Protein AF-A0AAX6T2Y4-F1 (afdb_monomer)

Sequence (141 aa):
MEEEELENRRKRRTEVKRKMIILSVLLCGGFAILLWLMLKFPRKIGIKIMNKNCTDDMRMCPPDWDLIIQKCFFQSEHEMTWVEGQRHCRKYFASLAKITSWTEMESLADYLNSSTYWIGLRKHNSDNIWRWMDGSHFNNW

Structure (mmCIF, N/CA/C/O backbone):
data_AF-A0AAX6T2Y4-F1
#
_entry.id   AF-A0AAX6T2Y4-F1
#
loop_
_atom_site.group_PDB
_atom_site.id
_atom_site.type_symbol
_atom_site.label_atom_id
_atom_site.label_alt_id
_atom_site.label_comp_id
_atom_site.label_asym_id
_atom_site.label_entity_id
_atom_site.label_seq_id
_atom_site.pdbx_PDB_ins_code
_atom_site.Cartn_x
_atom_site.Cartn_y
_atom_site.Cartn_z
_atom_site.occupancy
_atom_site.B_iso_or_equiv
_atom_site.auth_seq_id
_atom_site.auth_comp_id
_atom_site.auth_asym_id
_atom_site.auth_atom_id
_atom_site.pdbx_PDB_model_num
ATOM 1 N N . MET A 1 1 ? -59.832 -1.915 84.676 1.00 69.25 1 MET A N 1
ATOM 2 C CA . MET A 1 1 ? -59.760 -2.846 83.527 1.00 69.25 1 MET A CA 1
ATOM 3 C C . MET A 1 1 ? -59.894 -2.091 82.205 1.00 69.25 1 MET A C 1
ATOM 5 O O . MET A 1 1 ? -58.992 -2.180 81.388 1.00 69.25 1 MET A O 1
ATOM 9 N N . GLU A 1 2 ? -60.939 -1.277 82.013 1.00 79.00 2 GLU A N 1
ATOM 10 C CA . GLU A 1 2 ? -61.141 -0.493 80.775 1.00 79.00 2 GLU A CA 1
ATOM 11 C C . GLU A 1 2 ? -60.081 0.601 80.526 1.00 79.00 2 GLU A C 1
ATOM 13 O O . GLU A 1 2 ? -59.652 0.804 79.389 1.00 79.00 2 GLU A O 1
ATOM 18 N N . GLU A 1 3 ? -59.603 1.280 81.575 1.00 79.00 3 GLU A N 1
ATOM 19 C CA . GLU A 1 3 ? -58.560 2.316 81.452 1.00 79.00 3 GLU A CA 1
ATOM 20 C C . GLU A 1 3 ? -57.221 1.753 80.955 1.00 79.00 3 GLU A C 1
ATOM 22 O O . GLU A 1 3 ? -56.575 2.345 80.089 1.00 79.00 3 GLU A O 1
ATOM 27 N N . GLU A 1 4 ? -56.845 0.567 81.434 1.00 81.00 4 GLU A N 1
ATOM 28 C CA . GLU A 1 4 ? -55.629 -0.140 81.027 1.00 81.00 4 GLU A CA 1
ATOM 29 C C . GLU A 1 4 ? -55.710 -0.592 79.561 1.00 81.00 4 GLU A C 1
ATOM 31 O O . GLU A 1 4 ? -54.742 -0.497 78.798 1.00 81.00 4 GLU A O 1
ATOM 36 N N . GLU A 1 5 ? -56.897 -1.010 79.115 1.00 80.81 5 GLU A N 1
ATOM 37 C CA . GLU A 1 5 ? -57.128 -1.363 77.718 1.00 80.81 5 GLU A CA 1
ATOM 38 C C . GLU A 1 5 ? -57.049 -0.133 76.799 1.00 80.81 5 GLU A C 1
ATOM 40 O O . GLU A 1 5 ? -56.440 -0.189 75.721 1.00 80.81 5 GLU A O 1
ATOM 45 N N . LEU A 1 6 ? -57.609 1.002 77.228 1.00 82.44 6 LEU A N 1
ATOM 46 C CA . LEU A 1 6 ? -57.520 2.271 76.508 1.00 82.44 6 LEU A CA 1
ATOM 47 C C . LEU A 1 6 ? -56.070 2.768 76.429 1.00 82.44 6 LEU A C 1
ATOM 49 O O . LEU A 1 6 ? -55.642 3.241 75.371 1.00 82.44 6 LEU A O 1
ATOM 53 N N . GLU A 1 7 ? -55.292 2.624 77.501 1.00 86.06 7 GLU A N 1
ATOM 54 C CA . GLU A 1 7 ? -53.873 2.975 77.528 1.00 86.06 7 GLU A CA 1
ATOM 55 C C . GLU A 1 7 ? -53.050 2.071 76.598 1.00 86.06 7 GLU A C 1
ATOM 57 O O . GLU A 1 7 ? -52.260 2.571 75.792 1.00 86.06 7 GLU A O 1
ATOM 62 N N . ASN A 1 8 ? -53.307 0.761 76.591 1.00 79.88 8 ASN A N 1
ATOM 63 C CA . ASN A 1 8 ? -52.688 -0.177 75.650 1.00 79.88 8 ASN A CA 1
ATOM 64 C C . ASN A 1 8 ? -53.081 0.110 74.192 1.00 79.88 8 ASN A C 1
ATOM 66 O O . ASN A 1 8 ? -52.264 -0.025 73.276 1.00 79.88 8 ASN A O 1
ATOM 70 N N . ARG A 1 9 ? -54.319 0.549 73.932 1.00 81.38 9 ARG A N 1
ATOM 71 C CA . ARG A 1 9 ? -54.751 1.019 72.602 1.00 81.38 9 ARG A CA 1
ATOM 72 C C . ARG A 1 9 ? -54.051 2.326 72.208 1.00 81.38 9 ARG A C 1
ATOM 74 O O . ARG A 1 9 ? -53.655 2.464 71.049 1.00 81.38 9 ARG A O 1
ATOM 81 N N . ARG A 1 10 ? -53.844 3.263 73.144 1.00 84.56 10 ARG A N 1
ATOM 82 C CA . ARG A 1 10 ? -53.083 4.510 72.921 1.00 84.56 10 ARG A CA 1
ATOM 83 C C . ARG A 1 10 ? -51.610 4.221 72.631 1.00 84.56 10 ARG A C 1
ATOM 85 O O . ARG A 1 10 ? -51.123 4.721 71.623 1.00 84.56 10 ARG A O 1
ATOM 92 N N . LYS A 1 11 ? -50.950 3.367 73.424 1.00 80.69 11 LYS A N 1
ATOM 93 C CA . LYS A 1 11 ? -49.561 2.910 73.216 1.00 80.69 11 LYS A CA 1
ATOM 94 C C . LYS A 1 11 ? -49.382 2.225 71.860 1.00 80.69 11 LYS A C 1
ATOM 96 O O . LYS A 1 11 ? -48.482 2.582 71.108 1.00 80.69 11 LYS A O 1
ATOM 101 N N . ARG A 1 12 ? -50.300 1.328 71.473 1.00 82.00 12 ARG A N 1
ATOM 102 C CA . ARG A 1 12 ? -50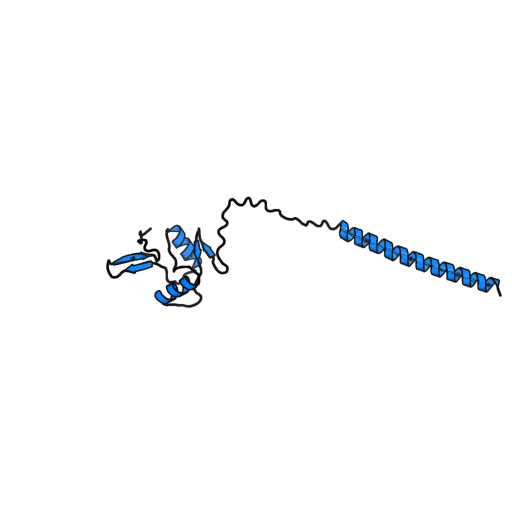.290 0.715 70.130 1.00 82.00 12 ARG A CA 1
ATOM 103 C C . ARG A 1 12 ? -50.485 1.747 69.021 1.00 82.00 12 ARG A C 1
ATOM 105 O O . ARG A 1 12 ? -49.787 1.704 68.014 1.00 82.00 12 ARG A O 1
ATOM 112 N N . ARG A 1 13 ? -51.396 2.711 69.193 1.00 82.69 13 ARG A N 1
ATOM 113 C CA . ARG A 1 13 ? -51.633 3.775 68.201 1.00 82.69 13 ARG A CA 1
ATOM 114 C C . ARG A 1 13 ? -50.427 4.706 68.067 1.00 82.69 13 ARG A C 1
ATOM 116 O O . ARG A 1 13 ? -50.115 5.105 66.949 1.00 82.69 13 ARG A O 1
ATOM 123 N N . THR A 1 14 ? 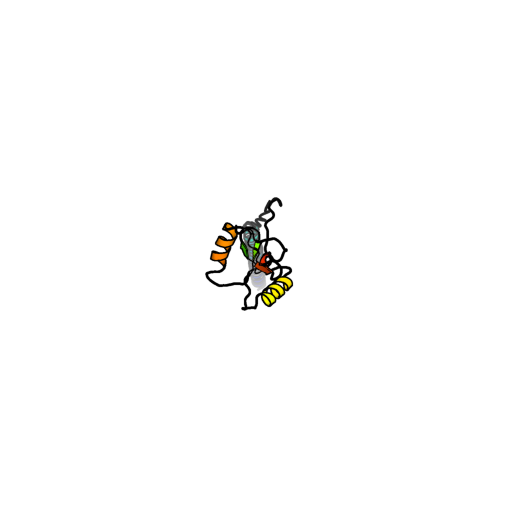-49.756 5.061 69.161 1.00 83.06 14 THR A N 1
ATOM 124 C CA . THR A 1 14 ? -48.540 5.885 69.124 1.00 83.06 14 THR A CA 1
ATOM 125 C C . THR A 1 14 ? -47.364 5.115 68.540 1.00 83.06 14 THR A C 1
ATOM 127 O O . THR A 1 14 ? -46.622 5.686 67.748 1.00 83.06 14 THR A O 1
ATOM 130 N N . GLU A 1 15 ? -47.231 3.821 68.830 1.00 87.62 15 GLU A N 1
ATOM 131 C CA . GLU A 1 15 ? -46.206 2.963 68.237 1.00 87.62 15 GLU A CA 1
ATOM 132 C C . GLU A 1 15 ? -46.413 2.785 66.726 1.00 87.62 15 GLU A C 1
ATOM 134 O O . GLU A 1 15 ? -45.472 2.965 65.955 1.00 87.62 15 GLU A O 1
ATOM 139 N N . VAL A 1 16 ? -47.647 2.521 66.280 1.00 88.75 16 VAL A N 1
ATOM 140 C CA . VAL A 1 16 ? -47.987 2.429 64.850 1.00 88.75 16 VAL A CA 1
ATOM 141 C C . VAL A 1 16 ? -47.763 3.767 64.151 1.00 88.75 16 VAL A C 1
ATOM 143 O O . VAL A 1 16 ? -47.135 3.794 63.098 1.00 88.75 16 VAL A O 1
ATOM 146 N N . LYS A 1 17 ? -48.195 4.890 64.743 1.00 88.56 17 LYS A N 1
ATOM 147 C CA . LYS A 1 17 ? -47.924 6.232 64.199 1.00 88.56 17 LYS A CA 1
ATOM 148 C C . LYS A 1 17 ? -46.425 6.525 64.127 1.00 88.56 17 LYS A C 1
ATOM 150 O O . LYS A 1 17 ? -45.966 7.041 63.117 1.00 88.56 17 LYS A O 1
ATOM 155 N N . ARG A 1 18 ? -45.646 6.157 65.150 1.00 87.25 18 ARG A N 1
ATOM 156 C CA . ARG A 1 18 ? -44.185 6.325 65.169 1.00 87.25 18 ARG A CA 1
ATOM 157 C C . ARG A 1 18 ? -43.522 5.494 64.072 1.00 87.25 18 ARG A C 1
ATOM 159 O O . ARG A 1 18 ? -42.709 6.033 63.333 1.00 87.25 18 ARG A O 1
ATOM 166 N N . LYS A 1 19 ? -43.904 4.222 63.914 1.00 89.69 19 LYS A N 1
ATOM 167 C CA . LYS A 1 19 ? -43.415 3.352 62.828 1.00 89.69 19 LYS A CA 1
ATOM 168 C C . LYS A 1 19 ? -43.811 3.891 61.450 1.00 89.69 19 LYS A C 1
ATOM 170 O O . LYS A 1 19 ? -42.980 3.903 60.551 1.00 89.69 19 LYS A O 1
ATOM 175 N N . MET A 1 20 ? -45.035 4.400 61.303 1.00 88.19 20 MET A N 1
ATOM 176 C CA . MET A 1 20 ? -45.532 4.997 60.060 1.00 88.19 20 MET A CA 1
ATOM 177 C C . MET A 1 20 ? -44.753 6.266 59.684 1.00 88.19 20 MET A C 1
ATOM 179 O O . MET A 1 20 ? -44.343 6.401 58.536 1.00 88.19 20 MET A O 1
ATOM 183 N N . ILE A 1 21 ? -44.474 7.145 60.653 1.00 87.56 21 ILE A N 1
ATOM 184 C CA . ILE A 1 21 ? -43.651 8.348 60.450 1.00 87.56 21 ILE A CA 1
ATOM 185 C C . ILE A 1 21 ? -42.207 7.969 60.091 1.00 87.56 21 ILE A C 1
ATOM 187 O O . ILE A 1 21 ? -41.630 8.547 59.173 1.00 87.56 21 ILE A O 1
ATOM 191 N N . ILE A 1 22 ? -41.619 6.976 60.769 1.00 86.00 22 ILE A N 1
ATOM 192 C CA . ILE A 1 22 ? -40.261 6.499 60.460 1.00 86.00 22 ILE A CA 1
ATOM 193 C C . ILE A 1 22 ? -40.200 5.956 59.026 1.00 86.00 22 ILE A C 1
ATOM 195 O O . ILE A 1 22 ? -39.316 6.347 58.268 1.00 86.00 22 ILE A O 1
ATOM 199 N N . LEU A 1 23 ? -41.161 5.119 58.623 1.00 85.56 23 LEU A N 1
ATOM 200 C CA . LEU A 1 23 ? -41.235 4.589 57.258 1.00 85.56 23 LEU A CA 1
ATOM 201 C C . LEU A 1 23 ? -41.421 5.701 56.218 1.00 85.56 23 LEU A C 1
ATOM 203 O O . LEU A 1 23 ? -40.742 5.684 55.194 1.00 85.56 23 LEU A O 1
ATOM 207 N N . SER A 1 24 ? -42.270 6.702 56.482 1.00 88.31 24 SER A N 1
ATOM 208 C CA . SER A 1 24 ? -42.449 7.829 55.557 1.00 88.31 24 SER A CA 1
ATOM 209 C C . SER A 1 24 ? -41.188 8.683 55.427 1.00 88.31 24 SER A C 1
ATOM 211 O O . SER A 1 24 ? -40.849 9.101 54.326 1.00 88.31 24 SER A O 1
ATOM 213 N N . VAL A 1 25 ? -40.459 8.917 56.524 1.00 88.44 25 VAL A N 1
ATOM 214 C CA . VAL A 1 25 ? -39.201 9.681 56.498 1.00 88.44 25 VAL A CA 1
ATOM 215 C C . VAL A 1 25 ? -38.110 8.912 55.753 1.00 88.44 25 VAL A C 1
ATOM 217 O O . VAL A 1 25 ? -37.369 9.521 54.987 1.00 88.44 25 VAL A O 1
ATOM 220 N N . LEU A 1 26 ? -38.038 7.586 55.907 1.00 86.81 26 LEU A N 1
ATOM 221 C CA . LEU A 1 26 ? -37.097 6.748 55.157 1.00 86.81 26 LEU A CA 1
ATOM 222 C C . LEU A 1 26 ? -37.406 6.740 53.654 1.00 86.81 26 LEU A C 1
ATOM 224 O O . LEU A 1 26 ? -36.487 6.874 52.849 1.00 86.81 26 LEU A O 1
ATOM 228 N N . LEU A 1 27 ? -38.684 6.648 53.272 1.00 86.88 27 LEU A N 1
ATOM 229 C CA . LEU A 1 27 ? -39.100 6.694 51.867 1.00 86.88 27 LEU A CA 1
ATOM 230 C C . LEU A 1 27 ? -38.856 8.078 51.243 1.00 86.88 27 LEU A C 1
ATOM 232 O O . LEU A 1 27 ? -38.230 8.170 50.189 1.00 86.88 27 LEU A O 1
ATOM 236 N N . CYS A 1 28 ? -39.282 9.160 51.903 1.00 83.19 28 CYS A N 1
ATOM 237 C CA . CYS A 1 28 ? -39.110 10.525 51.395 1.00 83.19 28 CYS A CA 1
ATOM 238 C C . CYS A 1 28 ? -37.642 10.977 51.412 1.00 83.19 28 CYS A C 1
ATOM 240 O O . CYS A 1 28 ? -37.175 11.590 50.454 1.00 83.19 28 CYS A O 1
ATOM 242 N N . GLY A 1 29 ? -36.899 10.658 52.474 1.00 81.56 29 GLY A N 1
ATOM 243 C CA . GLY A 1 29 ? -35.475 10.968 52.597 1.00 81.56 29 GLY A CA 1
ATOM 244 C C . GLY A 1 29 ? -34.626 10.162 51.617 1.00 81.56 29 GLY A C 1
ATOM 245 O O . GLY A 1 29 ? -33.763 10.726 50.950 1.00 81.56 29 GLY A O 1
ATOM 246 N N . GLY A 1 30 ? -34.920 8.868 51.454 1.00 82.25 30 GLY A N 1
ATOM 247 C CA . GLY A 1 30 ? -34.273 8.015 50.459 1.00 82.25 30 GLY A CA 1
ATOM 248 C C . GLY A 1 30 ? -34.521 8.509 49.036 1.00 82.25 30 GLY A C 1
ATOM 249 O O . GLY A 1 30 ? -33.579 8.626 48.257 1.00 82.25 30 GLY A O 1
ATOM 250 N N . PHE A 1 31 ? -35.758 8.894 48.711 1.00 82.81 31 PHE A N 1
ATOM 251 C CA . PHE A 1 31 ? -36.080 9.477 47.410 1.00 82.81 31 PHE A CA 1
ATOM 252 C C . PHE A 1 31 ? -35.383 10.824 47.193 1.00 82.81 31 PHE A C 1
ATOM 254 O O . PHE A 1 31 ? -34.838 11.054 46.119 1.00 82.81 31 PHE A O 1
ATOM 261 N N . ALA A 1 32 ? -35.309 11.688 48.209 1.00 81.75 32 ALA A N 1
ATOM 262 C CA . ALA A 1 32 ? -34.579 12.951 48.122 1.00 81.75 32 ALA A CA 1
ATOM 263 C C . ALA A 1 32 ? -33.070 12.743 47.915 1.00 81.75 32 ALA A C 1
ATOM 265 O O . ALA A 1 32 ? -32.479 13.465 47.118 1.00 81.75 32 ALA A O 1
ATOM 266 N N . ILE A 1 33 ? -32.460 11.744 48.568 1.00 81.19 33 ILE A N 1
ATOM 267 C CA . ILE A 1 33 ? -31.048 11.368 48.378 1.00 81.19 33 ILE A CA 1
ATOM 268 C C . ILE A 1 33 ? -30.832 10.795 46.977 1.00 81.19 33 ILE A C 1
ATOM 270 O O . ILE A 1 33 ? -29.894 11.202 46.299 1.00 81.19 33 ILE A O 1
ATOM 274 N N . LEU A 1 34 ? -31.709 9.905 46.507 1.00 80.50 34 LEU A N 1
ATOM 275 C CA . LEU A 1 34 ? -31.650 9.359 45.150 1.00 80.50 34 LEU A CA 1
ATOM 276 C C . LEU A 1 34 ? -31.808 10.461 44.103 1.00 80.50 34 LEU A C 1
ATOM 278 O O . LEU A 1 34 ? -31.023 10.518 43.164 1.00 80.50 34 LEU A O 1
ATOM 282 N N . LEU A 1 35 ? -32.755 11.380 44.287 1.00 80.12 35 LEU A N 1
ATOM 283 C CA . LEU A 1 35 ? -32.899 12.556 43.436 1.00 80.12 35 LEU A CA 1
ATOM 284 C C . LEU A 1 35 ? -31.670 13.463 43.519 1.00 80.12 35 LEU A C 1
ATOM 286 O O . LEU A 1 35 ? -31.220 13.944 42.490 1.00 80.12 35 LEU A O 1
ATOM 290 N N . TRP A 1 36 ? -31.071 13.662 44.694 1.00 74.38 36 TRP A N 1
ATOM 291 C CA . TRP A 1 36 ? -29.823 14.417 44.831 1.00 74.38 36 TRP A CA 1
ATOM 292 C C . TRP A 1 36 ? -28.665 13.752 44.089 1.00 74.38 36 TRP A C 1
ATOM 294 O O . TRP A 1 36 ? -27.922 14.443 43.403 1.00 74.38 36 TRP A O 1
ATOM 304 N N . LEU A 1 37 ? -28.525 12.430 44.171 1.00 76.62 37 LEU A N 1
ATOM 305 C CA . LEU A 1 37 ? -27.498 11.678 43.449 1.00 76.62 37 LEU A CA 1
ATOM 306 C C . LEU A 1 37 ? -27.744 11.706 41.933 1.00 76.62 37 LEU A C 1
ATOM 308 O O . LEU A 1 37 ? -26.804 11.898 41.166 1.00 76.62 37 LEU A O 1
ATOM 312 N N . MET A 1 38 ? -29.002 11.597 41.501 1.00 73.88 38 MET A N 1
ATOM 313 C CA . MET A 1 38 ? -29.401 11.618 40.089 1.00 73.88 38 MET A CA 1
ATOM 314 C C . MET A 1 38 ? -29.337 13.019 39.461 1.00 73.88 38 MET A C 1
ATOM 316 O O . MET A 1 38 ? -29.068 13.133 38.267 1.00 73.88 38 MET A O 1
ATOM 320 N N . LEU A 1 39 ? -29.578 14.078 40.242 1.00 69.88 39 LEU A N 1
ATOM 321 C CA . LEU A 1 39 ? -29.591 15.473 39.781 1.00 69.88 39 LEU A CA 1
ATOM 322 C C . LEU A 1 39 ? -28.253 16.199 40.006 1.00 69.88 39 LEU A C 1
ATOM 324 O O . LEU A 1 39 ? -27.985 17.175 39.310 1.00 69.88 39 LEU A O 1
ATOM 328 N N . LYS A 1 40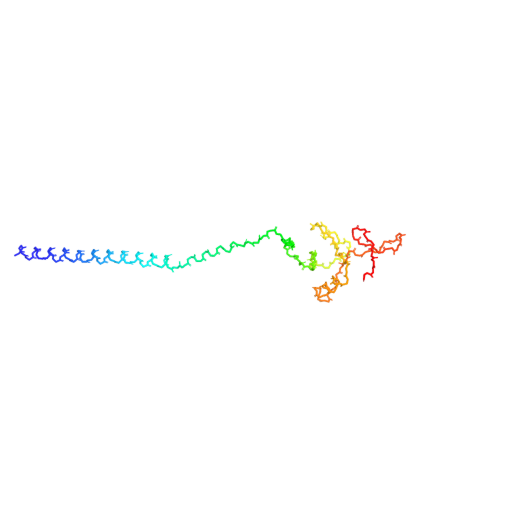 ? -27.404 15.748 40.946 1.00 67.81 40 LYS A N 1
ATOM 329 C CA . LYS A 1 40 ? -26.051 16.300 41.173 1.00 67.81 40 LYS A CA 1
ATOM 330 C C . LYS A 1 40 ? -24.921 15.494 40.561 1.00 67.81 40 LYS A C 1
ATOM 332 O O . LYS A 1 40 ? -23.790 15.972 40.587 1.00 67.81 40 LYS A O 1
ATOM 337 N N . PHE A 1 41 ? -25.188 14.336 39.962 1.00 57.28 41 PHE A N 1
ATOM 338 C CA . PHE A 1 41 ? -24.294 13.886 38.910 1.00 57.28 41 PHE A CA 1
ATOM 339 C C . PHE A 1 41 ? -24.461 14.876 37.763 1.00 57.28 41 PHE A C 1
ATOM 341 O O . PHE A 1 41 ? -25.539 14.914 37.161 1.00 57.28 41 PHE A O 1
ATOM 348 N N . PRO A 1 42 ? -23.447 15.693 37.426 1.00 58.12 42 PRO A N 1
ATOM 349 C CA . PRO A 1 42 ? -23.480 16.335 36.139 1.00 58.12 42 PRO A CA 1
ATOM 350 C C . PRO A 1 42 ? -23.518 15.175 35.150 1.00 58.12 42 PRO A C 1
ATOM 352 O O . PRO A 1 42 ? -22.518 14.489 34.932 1.00 58.12 42 PRO A O 1
ATOM 355 N N . ARG A 1 43 ? -24.675 14.945 34.527 1.00 56.16 43 ARG A N 1
ATOM 356 C CA . ARG A 1 43 ? -24.694 14.406 33.180 1.00 56.16 43 ARG A CA 1
ATOM 357 C C . ARG A 1 43 ? -23.943 15.441 32.353 1.00 56.16 43 ARG A C 1
ATOM 359 O O . ARG A 1 43 ? -24.532 16.245 31.644 1.00 56.16 43 ARG A O 1
ATOM 366 N N . LYS A 1 44 ? -22.609 15.389 32.404 1.00 55.38 44 LYS A N 1
ATOM 367 C CA . LYS A 1 44 ? -21.787 15.695 31.250 1.00 55.38 44 LYS A CA 1
ATOM 368 C C . LYS A 1 44 ? -22.097 14.589 30.248 1.00 55.38 44 LYS A C 1
ATOM 370 O O . LYS A 1 44 ? -21.250 13.772 29.916 1.00 55.38 44 LYS A O 1
ATOM 375 N N . ILE A 1 45 ? -23.322 14.603 29.724 1.00 60.50 45 ILE A N 1
ATOM 376 C CA . ILE A 1 45 ? -23.515 14.304 28.321 1.00 60.50 45 ILE A CA 1
ATOM 377 C C . ILE A 1 45 ? -22.836 15.491 27.642 1.00 60.50 45 ILE A C 1
ATOM 379 O O . ILE A 1 45 ? -23.460 16.461 27.226 1.00 60.50 45 ILE A O 1
ATOM 383 N N . GLY A 1 46 ? -21.505 15.451 27.626 1.00 56.50 46 GLY A N 1
ATOM 384 C CA . GLY A 1 46 ? -20.764 16.135 26.605 1.00 56.50 46 GLY A CA 1
ATOM 385 C C . GLY A 1 46 ? -21.141 15.393 25.344 1.00 56.50 46 GLY A C 1
ATOM 386 O O . GLY A 1 46 ? -20.449 14.459 24.952 1.00 56.50 46 GLY A O 1
ATOM 387 N N . ILE A 1 47 ? -22.245 15.791 24.711 1.00 59.03 47 ILE A N 1
ATOM 388 C CA . ILE A 1 47 ? -22.261 15.705 23.266 1.00 59.03 47 ILE A CA 1
ATOM 389 C C . ILE A 1 47 ? -21.101 16.621 22.897 1.00 59.03 47 ILE A C 1
ATOM 391 O O . ILE A 1 47 ? -21.227 17.845 22.918 1.00 59.03 47 ILE A O 1
ATOM 395 N N . LYS A 1 48 ? -19.923 16.035 22.653 1.00 51.78 48 LYS A N 1
ATOM 396 C CA . LYS A 1 48 ? -18.979 16.656 21.740 1.00 51.78 48 LYS A CA 1
ATOM 397 C C . LYS A 1 48 ? -19.771 16.717 20.445 1.00 51.78 48 LYS A C 1
ATOM 399 O O . LYS A 1 48 ? -19.754 15.778 19.657 1.00 51.78 48 LYS A O 1
ATOM 404 N N . ILE A 1 49 ? -20.527 17.796 20.263 1.00 59.22 49 ILE A N 1
ATOM 405 C CA . ILE A 1 49 ? -20.865 18.246 18.932 1.00 59.22 49 ILE A CA 1
ATOM 406 C C . ILE A 1 49 ? -19.490 18.574 18.386 1.00 59.22 49 ILE A C 1
ATOM 408 O O . ILE A 1 49 ? -18.908 19.617 18.684 1.00 59.22 49 ILE A O 1
ATOM 412 N N . MET A 1 50 ? -18.889 17.596 17.711 1.00 55.69 50 MET A N 1
ATOM 413 C CA . MET A 1 50 ? -17.807 17.915 16.822 1.00 55.69 50 MET A CA 1
ATOM 414 C C . MET A 1 50 ? -18.476 18.832 15.810 1.00 55.69 50 MET A C 1
ATOM 416 O O . MET A 1 50 ? -19.172 18.362 14.917 1.00 55.69 50 MET A O 1
ATOM 420 N N . ASN A 1 51 ? -18.241 20.136 15.932 1.00 54.59 51 ASN A N 1
ATOM 421 C CA . ASN A 1 51 ? -18.121 20.965 14.746 1.00 54.59 51 ASN A CA 1
ATOM 422 C C . ASN A 1 51 ? -16.886 20.452 13.998 1.00 54.59 51 ASN A C 1
ATOM 424 O O . ASN A 1 51 ? -15.849 21.103 13.923 1.00 54.59 51 ASN A O 1
ATOM 428 N N . LYS A 1 52 ? -16.974 19.220 13.492 1.00 54.22 52 LYS A N 1
ATOM 429 C CA . LYS A 1 52 ? -16.209 18.823 12.340 1.00 54.22 52 LYS A CA 1
ATOM 430 C C . LYS A 1 52 ? -16.977 19.506 11.230 1.00 54.22 52 LYS A C 1
ATOM 432 O O . LYS A 1 52 ? -17.975 18.987 10.742 1.00 54.22 52 LYS A O 1
ATOM 437 N N . ASN A 1 53 ? -16.58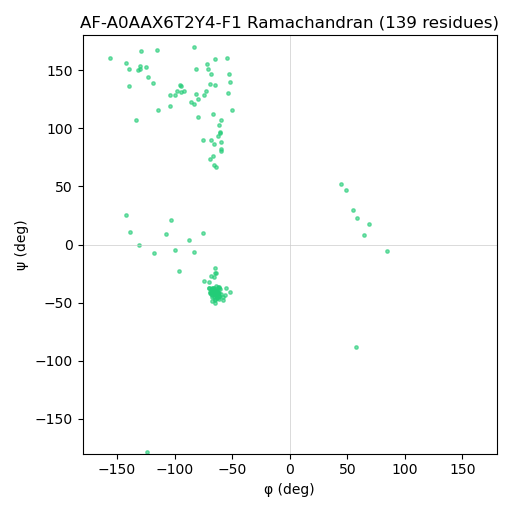1 20.740 10.934 1.00 57.19 53 ASN A N 1
ATOM 438 C CA . ASN A 1 53 ? -16.913 21.299 9.641 1.00 57.19 53 ASN A CA 1
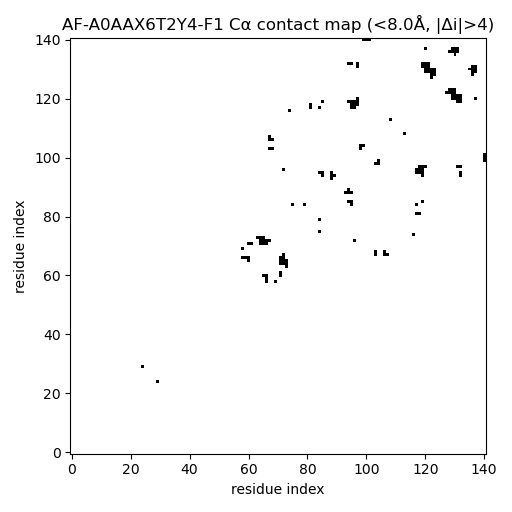ATOM 439 C C . ASN A 1 53 ? -16.475 20.228 8.642 1.00 57.19 53 ASN A C 1
ATOM 441 O O . ASN A 1 53 ? -15.306 19.837 8.634 1.00 57.19 53 ASN A O 1
ATOM 445 N N . CYS A 1 54 ? -17.436 19.660 7.917 1.00 60.16 54 CYS A N 1
ATOM 446 C CA . CYS A 1 54 ? -17.180 18.692 6.862 1.00 60.16 54 CYS A CA 1
ATOM 447 C C . CYS A 1 54 ? -16.498 19.432 5.710 1.00 60.16 54 CYS A C 1
ATOM 449 O O . CYS A 1 54 ? -17.122 19.755 4.708 1.00 60.16 54 CYS A O 1
ATOM 451 N N . THR A 1 55 ? -15.233 19.777 5.908 1.00 61.91 55 THR A N 1
ATOM 452 C CA . THR A 1 55 ? -14.342 20.382 4.917 1.00 61.91 55 THR A CA 1
ATOM 453 C C . THR A 1 55 ? -12.928 19.826 5.063 1.00 61.91 55 THR A C 1
ATOM 455 O O . THR A 1 55 ? -11.965 20.485 4.695 1.00 61.91 55 THR A O 1
ATOM 458 N N . ASP A 1 56 ? -12.807 18.618 5.610 1.00 57.81 56 ASP A N 1
ATOM 459 C CA . ASP A 1 56 ? -11.602 17.808 5.523 1.00 57.81 56 ASP A CA 1
ATOM 460 C C . ASP A 1 56 ? -12.066 16.401 5.149 1.00 57.81 56 ASP A C 1
ATOM 462 O O . ASP A 1 56 ? -12.748 15.729 5.931 1.00 57.81 56 ASP A O 1
ATOM 466 N N . ASP A 1 57 ? -11.812 16.029 3.895 1.00 59.00 57 ASP A N 1
ATOM 467 C CA . ASP A 1 57 ? -11.982 14.683 3.355 1.00 59.00 57 ASP A CA 1
ATOM 468 C C . ASP A 1 57 ? -11.079 13.754 4.170 1.00 59.00 57 ASP A C 1
ATOM 470 O O . ASP A 1 57 ? -9.933 13.488 3.814 1.00 59.00 57 ASP A O 1
ATOM 474 N N . MET A 1 58 ? -11.554 13.328 5.343 1.00 58.09 58 MET A N 1
ATOM 475 C CA . MET A 1 58 ? -10.866 12.328 6.138 1.00 58.09 58 MET A CA 1
ATOM 476 C C . MET A 1 58 ? -10.983 11.033 5.344 1.00 58.09 58 MET A C 1
ATOM 478 O O . MET A 1 58 ? -11.970 10.313 5.474 1.00 58.09 58 MET A O 1
ATOM 482 N N . ARG A 1 59 ? -10.000 10.787 4.474 1.00 67.56 59 ARG A N 1
ATOM 483 C CA . ARG A 1 59 ? -9.904 9.580 3.659 1.00 67.56 59 ARG A CA 1
ATOM 484 C C . ARG A 1 59 ? -9.804 8.389 4.593 1.00 67.56 59 ARG A C 1
ATOM 486 O O . ARG A 1 59 ? -8.741 8.076 5.119 1.00 67.56 59 ARG A O 1
ATOM 493 N N . MET A 1 60 ? -10.947 7.772 4.849 1.00 85.81 60 MET A N 1
ATOM 494 C CA . MET A 1 60 ? -11.027 6.536 5.602 1.00 85.81 60 MET A CA 1
ATOM 495 C C . MET A 1 60 ? -10.748 5.400 4.632 1.00 85.81 60 MET A C 1
ATOM 497 O O . MET A 1 60 ? -11.439 5.249 3.624 1.00 85.81 60 MET A O 1
ATOM 501 N N . CYS A 1 61 ? -9.718 4.619 4.930 1.00 93.19 61 CYS A N 1
ATOM 502 C CA . CYS A 1 61 ? -9.522 3.351 4.255 1.00 93.19 61 CYS A CA 1
ATOM 503 C C . CYS A 1 61 ? -10.576 2.337 4.724 1.00 93.19 61 CYS A C 1
ATOM 505 O O . CYS A 1 61 ? -11.129 2.491 5.820 1.00 93.19 61 CYS A O 1
ATOM 507 N N . PRO A 1 62 ? -10.894 1.320 3.903 1.00 92.31 62 PRO A N 1
ATOM 508 C CA . PRO A 1 62 ? -11.717 0.201 4.345 1.00 92.31 62 PRO A CA 1
ATOM 509 C C . PRO A 1 62 ? -11.139 -0.467 5.608 1.00 92.31 62 PRO A C 1
ATOM 511 O O . PRO A 1 62 ? -9.952 -0.303 5.895 1.00 92.31 62 PRO A O 1
ATOM 514 N N . PRO A 1 63 ? -11.944 -1.238 6.362 1.00 90.31 63 PRO A N 1
ATOM 515 C CA . PRO A 1 63 ? -11.421 -2.065 7.448 1.00 90.31 63 PRO A CA 1
ATOM 516 C C . PRO A 1 63 ? -10.271 -2.947 6.955 1.00 90.31 63 PRO A C 1
ATOM 518 O O . PRO A 1 63 ? -10.358 -3.476 5.849 1.00 90.31 63 PRO A O 1
ATOM 521 N N . ASP A 1 64 ? -9.227 -3.088 7.774 1.00 89.44 64 ASP A N 1
ATOM 522 C CA . ASP A 1 64 ? -8.015 -3.878 7.492 1.00 89.44 64 ASP A CA 1
ATOM 523 C C . ASP A 1 64 ? -7.111 -3.310 6.379 1.00 89.44 64 ASP A C 1
ATOM 525 O O . ASP A 1 64 ? -6.263 -4.012 5.829 1.00 89.44 64 ASP A O 1
ATOM 529 N N . TRP A 1 65 ? -7.285 -2.026 6.049 1.00 94.75 65 TRP A N 1
ATOM 530 C CA . TRP A 1 65 ? -6.418 -1.282 5.140 1.00 94.75 65 TRP A CA 1
ATOM 531 C C . TRP A 1 65 ? -5.775 -0.099 5.854 1.00 94.75 65 TRP A C 1
ATOM 533 O O . TRP A 1 65 ? -6.435 0.663 6.564 1.00 94.75 65 TRP A O 1
ATOM 543 N N . ASP A 1 66 ? -4.498 0.115 5.574 1.00 93.12 66 ASP A N 1
ATOM 544 C CA . ASP A 1 66 ? -3.700 1.183 6.150 1.00 93.12 66 ASP A CA 1
ATOM 545 C C . ASP A 1 66 ? -3.629 2.383 5.202 1.00 93.12 66 ASP A C 1
ATOM 547 O O . ASP A 1 66 ? -3.345 2.251 4.006 1.00 93.12 66 ASP A O 1
ATOM 551 N N . LEU A 1 67 ? -3.878 3.578 5.743 1.00 93.06 67 LEU A N 1
ATOM 552 C CA . LEU A 1 67 ? -3.682 4.830 5.019 1.00 93.06 67 LEU A CA 1
ATOM 553 C C . LEU A 1 67 ? -2.196 5.190 5.039 1.00 93.06 67 LEU A C 1
ATOM 555 O O . LEU A 1 67 ? -1.669 5.612 6.068 1.00 93.06 67 LEU A O 1
ATOM 559 N N . ILE A 1 68 ? -1.539 5.090 3.886 1.00 91.81 68 ILE A N 1
ATOM 560 C CA . ILE A 1 68 ? -0.143 5.496 3.708 1.00 91.81 68 ILE A CA 1
ATOM 561 C C . ILE A 1 68 ? -0.119 6.674 2.740 1.00 91.81 68 ILE A C 1
ATOM 563 O O . ILE A 1 68 ? -0.510 6.562 1.573 1.00 91.81 68 ILE A O 1
ATOM 567 N N . ILE A 1 69 ? 0.323 7.828 3.245 1.00 89.06 69 ILE A N 1
ATOM 568 C CA . ILE A 1 69 ? 0.281 9.130 2.567 1.00 89.06 69 ILE A CA 1
ATOM 569 C C . ILE A 1 69 ? -1.154 9.502 2.167 1.00 89.06 69 ILE A C 1
ATOM 571 O O . ILE A 1 69 ? -1.855 10.183 2.907 1.00 89.06 69 ILE A O 1
ATOM 575 N N . GLN A 1 70 ? -1.594 9.079 0.986 1.00 89.88 70 GLN A N 1
ATOM 576 C CA . GLN A 1 70 ? -2.880 9.442 0.392 1.00 89.88 70 GLN A CA 1
ATOM 577 C C . GLN A 1 70 ? -3.573 8.253 -0.284 1.00 89.88 70 GLN A C 1
ATOM 579 O O . GLN A 1 70 ? -4.555 8.454 -1.001 1.00 89.88 70 GLN A O 1
ATOM 584 N N . LYS A 1 71 ? -3.073 7.031 -0.070 1.00 92.75 71 LYS A N 1
ATOM 585 C CA . LYS A 1 71 ? -3.626 5.798 -0.630 1.00 92.75 71 LYS A CA 1
ATOM 586 C C . LYS A 1 71 ? -3.822 4.758 0.466 1.00 92.75 71 LYS A C 1
ATOM 588 O O . LYS A 1 71 ? -3.135 4.773 1.483 1.00 92.75 71 LYS A O 1
ATOM 593 N N . CYS A 1 72 ? -4.764 3.860 0.224 1.00 94.81 72 CYS A N 1
ATOM 594 C CA . CYS A 1 72 ? -5.034 2.729 1.095 1.00 94.81 72 CYS A CA 1
ATOM 595 C C . CYS A 1 72 ? -4.272 1.505 0.594 1.00 94.81 72 CYS A C 1
ATOM 597 O O . CYS A 1 72 ? -4.360 1.174 -0.592 1.00 94.81 72 CYS A O 1
ATOM 599 N N . PHE A 1 73 ? -3.574 0.823 1.496 1.00 95.12 73 PHE A N 1
ATOM 600 C CA . PHE A 1 73 ? -2.836 -0.405 1.219 1.00 95.12 73 PHE A CA 1
ATOM 601 C C . PHE A 1 73 ? -3.275 -1.518 2.163 1.00 95.12 73 PHE A C 1
ATOM 603 O O . PHE A 1 73 ? -3.705 -1.256 3.278 1.00 95.12 73 PHE A O 1
ATOM 610 N N . PHE A 1 74 ? -3.142 -2.761 1.717 1.00 94.44 74 PHE A N 1
ATOM 611 C CA . PHE A 1 74 ? -3.267 -3.936 2.569 1.00 94.44 74 PHE A CA 1
ATOM 612 C C . PHE A 1 74 ? -2.199 -4.948 2.164 1.00 94.44 74 PHE A C 1
ATOM 614 O O . PHE A 1 74 ? -1.788 -5.000 0.998 1.00 94.44 74 PHE A O 1
ATOM 621 N N . GLN A 1 75 ? -1.757 -5.750 3.125 1.00 93.06 75 GLN A N 1
ATOM 622 C CA . GLN A 1 75 ? -0.827 -6.851 2.897 1.00 93.06 75 GLN A CA 1
ATOM 623 C C . GLN A 1 75 ? -1.624 -8.142 2.691 1.00 93.06 75 GLN A C 1
ATOM 625 O O . GLN A 1 75 ? -2.590 -8.410 3.404 1.00 93.06 75 GLN A O 1
ATOM 630 N N . SER A 1 76 ? -1.245 -8.953 1.703 1.00 92.62 76 SER A N 1
ATOM 631 C CA . SER A 1 76 ? -1.851 -10.274 1.528 1.00 92.62 76 SER A CA 1
ATOM 632 C C . SER A 1 76 ? -1.364 -11.221 2.619 1.00 92.62 76 SER A C 1
ATOM 634 O O . SER A 1 76 ? -0.159 -11.361 2.806 1.00 92.62 76 SER A O 1
ATOM 636 N N . GLU A 1 77 ? -2.279 -11.941 3.261 1.00 90.69 77 GLU A N 1
ATOM 637 C CA . GLU A 1 77 ? -1.937 -12.919 4.306 1.00 90.69 77 GLU A CA 1
ATOM 638 C C . GLU A 1 77 ? -1.131 -14.121 3.787 1.00 90.69 77 GLU A C 1
ATOM 640 O O . GLU A 1 77 ? -0.381 -14.741 4.535 1.00 90.69 77 GLU A O 1
ATOM 645 N N . HIS A 1 78 ? -1.302 -14.472 2.510 1.00 92.19 78 HIS A N 1
ATOM 646 C CA . HIS A 1 78 ? -0.704 -15.658 1.901 1.00 92.19 78 HIS A CA 1
ATOM 647 C C . HIS A 1 78 ? 0.135 -15.274 0.688 1.00 92.19 78 HIS A C 1
ATOM 649 O O . HIS A 1 78 ? -0.246 -14.392 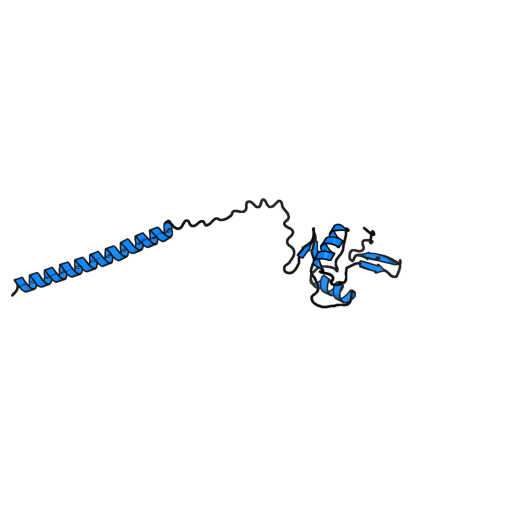-0.088 1.00 92.19 78 HIS A O 1
ATOM 655 N N . GLU A 1 79 ? 1.247 -15.982 0.495 1.00 94.12 79 GLU A N 1
ATOM 656 C CA . GLU A 1 79 ? 2.071 -15.845 -0.700 1.00 94.12 79 GLU A CA 1
ATOM 657 C C . GLU A 1 79 ? 1.300 -16.312 -1.941 1.00 94.12 79 GLU A C 1
ATOM 659 O O . GLU A 1 79 ? 0.590 -17.320 -1.931 1.00 94.12 79 GLU A O 1
ATOM 664 N N . MET A 1 80 ? 1.426 -15.547 -3.021 1.00 96.06 80 MET A N 1
ATOM 665 C CA . MET A 1 80 ? 0.738 -15.791 -4.284 1.00 96.06 80 MET A CA 1
ATOM 666 C C . MET A 1 80 ? 1.669 -15.453 -5.441 1.00 96.06 80 MET A C 1
ATOM 668 O O . MET A 1 80 ? 2.560 -14.613 -5.311 1.00 96.06 80 MET A O 1
ATOM 672 N N . THR A 1 81 ? 1.434 -16.037 -6.615 1.00 97.62 81 THR A N 1
ATOM 673 C CA . THR A 1 81 ? 2.070 -15.535 -7.840 1.00 97.62 81 THR A CA 1
ATOM 674 C C . THR A 1 81 ? 1.575 -14.122 -8.156 1.00 97.62 81 THR A C 1
ATOM 676 O O . THR A 1 81 ? 0.479 -13.725 -7.757 1.00 97.62 81 THR A O 1
ATOM 679 N N . TRP A 1 82 ? 2.329 -13.362 -8.956 1.00 96.50 82 TRP A N 1
ATOM 680 C CA . TRP A 1 82 ? 1.923 -12.011 -9.368 1.00 96.50 82 TRP A CA 1
ATOM 681 C C . TRP A 1 82 ? 0.503 -11.969 -9.971 1.00 96.50 82 TRP A C 1
ATOM 683 O O . TRP A 1 82 ? -0.296 -11.080 -9.676 1.00 96.50 82 TRP A O 1
ATOM 693 N N . VAL A 1 83 ? 0.155 -12.965 -10.797 1.00 96.94 83 VAL A N 1
ATOM 694 C CA . VAL A 1 83 ? -1.162 -13.048 -11.456 1.00 96.94 83 VAL A CA 1
ATOM 695 C C . VAL A 1 83 ? -2.273 -13.339 -10.448 1.00 96.94 83 VAL A C 1
ATOM 697 O O . VAL A 1 83 ? -3.360 -12.763 -10.542 1.00 96.94 83 VAL A O 1
ATOM 700 N N . GLU A 1 84 ? -2.022 -14.227 -9.489 1.00 97.94 84 GLU A N 1
ATOM 701 C CA . GLU A 1 84 ? -2.968 -14.544 -8.419 1.00 97.94 84 GLU A CA 1
ATOM 702 C C . GLU A 1 84 ? -3.166 -13.364 -7.475 1.00 97.94 84 GLU A C 1
ATOM 704 O O . GLU A 1 84 ? -4.315 -13.028 -7.199 1.00 97.94 84 GLU A O 1
ATOM 709 N N . GLY A 1 85 ? -2.089 -12.677 -7.083 1.00 97.56 85 GLY A N 1
ATOM 710 C CA . GLY A 1 85 ? -2.149 -11.464 -6.269 1.00 97.56 85 GLY A CA 1
ATOM 711 C C . GLY A 1 85 ? -2.985 -10.376 -6.941 1.00 97.56 85 GLY A C 1
ATOM 712 O O . GLY A 1 85 ? -3.939 -9.864 -6.360 1.00 97.56 85 GLY A O 1
ATOM 713 N N . GLN A 1 86 ? -2.747 -10.106 -8.228 1.00 97.06 86 GLN A N 1
ATOM 714 C CA . GLN A 1 86 ? -3.564 -9.151 -8.979 1.00 97.06 86 GLN A CA 1
ATOM 715 C C . GLN A 1 86 ? -5.038 -9.574 -9.089 1.00 97.06 86 GLN A C 1
ATOM 717 O O . GLN A 1 86 ? -5.933 -8.722 -9.063 1.00 97.06 86 GLN A O 1
ATOM 722 N N . ARG A 1 87 ? -5.321 -10.876 -9.225 1.00 97.56 87 ARG A N 1
ATOM 723 C CA . ARG A 1 87 ? -6.696 -11.397 -9.206 1.00 97.56 87 ARG A CA 1
ATOM 724 C C . ARG A 1 87 ? -7.328 -11.248 -7.821 1.00 97.56 87 ARG A C 1
ATOM 726 O O . ARG A 1 87 ? -8.514 -10.941 -7.741 1.00 97.56 87 ARG A O 1
ATOM 733 N N . HIS A 1 88 ? -6.557 -11.447 -6.758 1.00 96.75 88 HIS A N 1
ATOM 734 C CA . HIS A 1 88 ? -6.994 -11.294 -5.377 1.00 96.75 88 HIS A CA 1
ATOM 735 C C . HIS A 1 88 ? -7.351 -9.835 -5.068 1.00 96.75 88 HIS A C 1
ATOM 737 O O . HIS A 1 88 ? -8.479 -9.581 -4.660 1.00 96.75 88 HIS A O 1
ATOM 743 N N . CYS A 1 89 ? -6.484 -8.867 -5.393 1.00 96.62 89 CYS A N 1
ATOM 744 C CA . CYS A 1 89 ? -6.773 -7.436 -5.213 1.00 96.62 89 CYS A CA 1
ATOM 745 C C . CYS A 1 89 ? -8.069 -6.999 -5.917 1.00 96.62 89 CYS A C 1
ATOM 747 O O . CYS A 1 89 ? -8.844 -6.218 -5.369 1.00 96.62 89 CYS A O 1
ATOM 749 N N . ARG A 1 90 ? -8.363 -7.553 -7.103 1.00 96.56 90 ARG A N 1
ATOM 750 C CA . ARG A 1 90 ? -9.600 -7.242 -7.843 1.00 96.56 90 ARG A CA 1
ATOM 751 C C . ARG A 1 90 ? -10.876 -7.671 -7.117 1.00 96.56 90 ARG A C 1
ATOM 753 O O . ARG A 1 90 ? -11.916 -7.073 -7.370 1.00 96.56 90 ARG A O 1
ATOM 760 N N . LYS A 1 91 ? -10.815 -8.658 -6.213 1.00 95.88 91 LYS A N 1
ATOM 761 C CA . LYS A 1 91 ? -11.962 -9.036 -5.366 1.00 95.88 91 LYS A CA 1
ATOM 762 C C . LYS A 1 91 ? -12.360 -7.915 -4.400 1.00 95.88 91 LYS A C 1
ATOM 764 O O . LYS A 1 91 ? -13.521 -7.841 -4.020 1.00 95.88 91 LYS A O 1
ATOM 769 N N . TYR A 1 92 ? -11.417 -7.035 -4.064 1.00 94.75 92 TYR A N 1
ATOM 770 C CA . TYR A 1 92 ? -11.605 -5.867 -3.202 1.00 94.75 92 TYR A CA 1
ATOM 771 C C . TYR A 1 92 ? -11.698 -4.557 -4.000 1.00 94.75 92 TYR A C 1
ATOM 773 O O . TYR A 1 92 ? -11.430 -3.489 -3.463 1.00 94.75 92 TYR A O 1
ATOM 781 N N . PHE A 1 93 ? -12.032 -4.622 -5.297 1.00 94.62 93 PHE A N 1
ATOM 782 C CA . PHE A 1 93 ? -12.067 -3.458 -6.198 1.00 94.62 93 PHE A CA 1
ATOM 783 C C . PHE A 1 93 ? -10.746 -2.670 -6.253 1.00 94.62 93 PHE A C 1
ATOM 785 O O . PHE A 1 93 ? -10.735 -1.469 -6.513 1.00 94.62 93 PHE A O 1
ATOM 792 N N . ALA A 1 94 ? -9.624 -3.363 -6.052 1.00 95.88 94 ALA A N 1
ATOM 793 C CA . ALA A 1 94 ? -8.292 -2.781 -6.032 1.00 95.88 94 ALA A CA 1
ATOM 794 C C . ALA A 1 94 ? -7.348 -3.436 -7.052 1.00 95.88 94 ALA A C 1
ATOM 796 O O . ALA A 1 94 ? -7.707 -4.345 -7.809 1.00 95.88 94 ALA A O 1
ATOM 797 N N . SER A 1 95 ? -6.100 -2.977 -7.064 1.00 97.31 95 SER A N 1
ATOM 798 C CA . SER A 1 95 ? -5.002 -3.556 -7.835 1.00 97.31 95 SER A CA 1
ATOM 799 C C . SER A 1 95 ? -3.792 -3.794 -6.944 1.00 97.31 95 SER A C 1
ATOM 801 O O . SER A 1 95 ? -3.710 -3.235 -5.853 1.00 97.31 95 SER A O 1
ATOM 803 N N . LEU A 1 96 ? -2.825 -4.572 -7.436 1.00 97.56 96 LEU A N 1
ATOM 804 C CA . LEU A 1 96 ? -1.493 -4.558 -6.843 1.00 97.56 96 LEU A CA 1
ATOM 805 C C . LEU A 1 96 ? -0.974 -3.114 -6.765 1.00 97.56 96 LEU A C 1
ATOM 807 O O . LEU A 1 96 ? -1.292 -2.279 -7.622 1.00 97.56 96 LEU A O 1
ATOM 811 N N . ALA A 1 97 ? -0.188 -2.842 -5.723 1.00 96.38 97 ALA A N 1
ATOM 812 C CA . ALA A 1 97 ? 0.228 -1.501 -5.336 1.00 96.38 97 ALA A CA 1
ATOM 813 C C . ALA A 1 97 ? 0.881 -0.727 -6.493 1.00 96.38 97 ALA A C 1
ATOM 815 O O . ALA A 1 97 ? 1.799 -1.226 -7.151 1.00 96.38 97 ALA A O 1
ATOM 816 N N . LYS A 1 98 ? 0.420 0.510 -6.713 1.00 95.75 98 LYS A N 1
ATOM 817 C CA . LYS A 1 98 ? 1.058 1.488 -7.599 1.00 95.75 98 LYS A CA 1
ATOM 818 C C . LYS A 1 98 ? 1.783 2.527 -6.760 1.00 95.75 98 LYS A C 1
ATOM 820 O O . LYS A 1 98 ? 1.137 3.288 -6.039 1.00 95.75 98 LYS A O 1
ATOM 825 N N . ILE A 1 99 ? 3.092 2.617 -6.949 1.00 94.38 99 ILE A N 1
ATOM 826 C CA . ILE A 1 99 ? 3.952 3.558 -6.236 1.00 94.38 99 ILE A CA 1
ATOM 827 C C . ILE A 1 99 ? 4.301 4.706 -7.186 1.00 94.38 99 ILE A C 1
ATOM 829 O O . ILE A 1 99 ? 4.677 4.493 -8.339 1.00 94.38 99 ILE A O 1
ATOM 833 N N . THR A 1 100 ? 4.083 5.934 -6.731 1.00 93.06 100 THR A N 1
ATOM 834 C CA . THR A 1 100 ? 4.099 7.144 -7.568 1.00 93.06 100 THR A CA 1
ATOM 835 C C . THR A 1 100 ? 5.168 8.159 -7.181 1.00 93.06 100 THR A C 1
ATOM 837 O O . THR A 1 100 ? 5.359 9.122 -7.920 1.00 93.06 100 THR A O 1
ATOM 840 N N . SER A 1 101 ? 5.870 7.955 -6.065 1.00 93.25 101 SER A N 1
ATOM 841 C CA . SER A 1 101 ? 6.965 8.818 -5.617 1.00 93.25 101 SER A CA 1
ATOM 842 C C . SER A 1 101 ? 7.938 8.078 -4.695 1.00 93.25 101 SER A C 1
ATOM 844 O O . SER A 1 101 ? 7.565 7.087 -4.064 1.00 93.25 101 SER A O 1
ATOM 846 N N . TRP A 1 102 ? 9.158 8.609 -4.551 1.00 92.12 102 TRP A N 1
ATOM 847 C CA . TRP A 1 102 ? 10.132 8.132 -3.558 1.00 92.12 102 TRP A CA 1
ATOM 848 C C . TRP A 1 102 ? 9.592 8.160 -2.136 1.00 92.12 102 TRP A C 1
ATOM 850 O O . TRP A 1 102 ? 9.763 7.197 -1.403 1.00 92.12 102 TRP A O 1
ATOM 860 N N . THR A 1 103 ? 8.902 9.234 -1.755 1.00 93.00 103 THR A N 1
ATOM 861 C CA . THR A 1 103 ? 8.329 9.366 -0.410 1.00 93.00 103 THR A CA 1
ATOM 862 C C . THR A 1 103 ? 7.323 8.252 -0.115 1.00 93.00 103 THR A C 1
ATOM 864 O O . THR A 1 103 ? 7.285 7.723 0.992 1.00 93.00 103 THR A O 1
ATOM 867 N N . GLU A 1 104 ? 6.524 7.865 -1.114 1.00 93.38 104 GLU A N 1
ATOM 868 C CA . GLU A 1 104 ? 5.602 6.734 -1.000 1.00 93.38 104 GLU A CA 1
ATOM 869 C C . GLU A 1 104 ? 6.335 5.399 -0.903 1.00 93.38 104 GLU A C 1
ATOM 871 O O . GLU A 1 104 ? 5.953 4.563 -0.089 1.00 93.38 104 GLU A O 1
ATOM 876 N N . MET A 1 105 ? 7.402 5.217 -1.682 1.00 91.94 105 MET A N 1
ATOM 877 C CA . MET A 1 105 ? 8.253 4.030 -1.606 1.00 91.94 105 MET A CA 1
ATOM 878 C C . MET A 1 105 ? 8.910 3.877 -0.23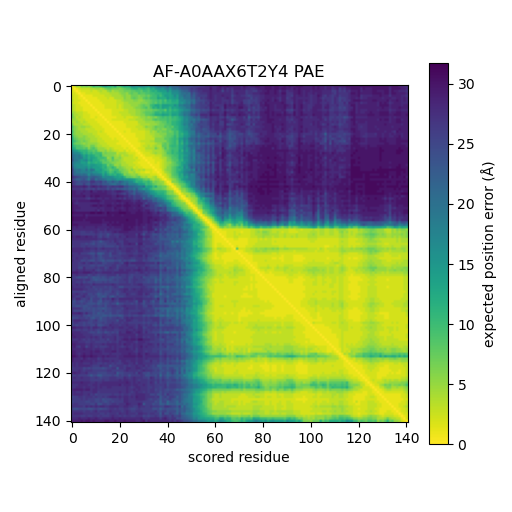0 1.00 91.94 105 MET A C 1
ATOM 880 O O . MET A 1 105 ? 8.903 2.783 0.321 1.00 91.94 105 MET A O 1
ATOM 884 N N . GLU A 1 106 ? 9.450 4.958 0.329 1.00 92.50 106 GLU A N 1
ATOM 885 C CA . GLU A 1 106 ? 10.098 4.971 1.645 1.00 92.50 106 GLU A CA 1
ATOM 886 C C . GLU A 1 106 ? 9.092 4.654 2.758 1.00 92.50 106 GLU A C 1
ATOM 888 O O . GLU A 1 106 ? 9.313 3.746 3.555 1.00 92.50 106 GLU A O 1
ATOM 893 N N . SER A 1 107 ? 7.919 5.298 2.728 1.00 92.44 107 SER A N 1
ATOM 894 C CA . SER A 1 107 ? 6.842 5.014 3.689 1.00 92.44 107 SER A CA 1
ATOM 895 C C . SER A 1 107 ? 6.343 3.565 3.594 1.00 92.44 107 SER A C 1
ATOM 897 O O . SER A 1 107 ? 6.004 2.951 4.605 1.00 92.44 107 SER A O 1
ATOM 899 N N . LEU A 1 108 ? 6.291 3.001 2.381 1.00 92.06 108 LEU A N 1
ATOM 900 C CA . LEU A 1 108 ? 5.947 1.594 2.177 1.00 92.06 108 LEU A CA 1
ATOM 901 C C . LEU A 1 108 ? 7.053 0.654 2.664 1.00 92.06 108 LEU A C 1
ATOM 903 O O . LEU A 1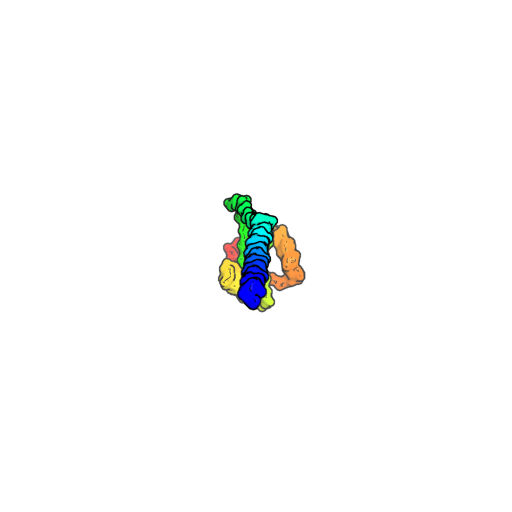 108 ? 6.739 -0.394 3.213 1.00 92.06 108 LEU A O 1
ATOM 907 N N . ALA A 1 109 ? 8.329 0.995 2.490 1.00 90.31 109 ALA A N 1
ATOM 908 C CA . ALA A 1 109 ? 9.431 0.160 2.963 1.00 90.31 109 ALA A CA 1
ATOM 909 C C . ALA A 1 109 ? 9.366 -0.050 4.486 1.00 90.31 109 ALA A C 1
ATOM 911 O O . ALA A 1 109 ? 9.492 -1.187 4.949 1.00 90.31 109 ALA A O 1
ATOM 912 N N . ASP A 1 110 ? 9.068 1.015 5.236 1.00 88.56 110 ASP A N 1
ATOM 913 C CA . ASP A 1 110 ? 8.848 0.949 6.684 1.00 88.56 110 ASP A CA 1
ATOM 914 C C . ASP A 1 110 ? 7.613 0.101 7.029 1.00 88.56 110 ASP A C 1
ATOM 916 O O . ASP A 1 110 ? 7.664 -0.759 7.911 1.00 88.56 110 ASP A O 1
ATOM 920 N N . TYR A 1 111 ? 6.515 0.285 6.287 1.00 88.00 111 TYR A N 1
ATOM 921 C CA . TYR A 1 111 ? 5.271 -0.473 6.461 1.00 88.00 111 TYR A CA 1
ATOM 922 C C . TYR A 1 111 ? 5.435 -1.986 6.240 1.00 88.00 111 TYR A C 1
ATOM 924 O O . TYR A 1 111 ? 4.811 -2.792 6.932 1.00 88.00 111 TYR A O 1
ATOM 932 N N . LEU A 1 112 ? 6.269 -2.389 5.280 1.00 88.69 112 LEU A N 1
ATOM 933 C CA . LEU A 1 112 ? 6.461 -3.795 4.916 1.00 88.69 112 LEU A CA 1
ATOM 934 C C . LEU A 1 112 ? 7.465 -4.527 5.823 1.00 88.69 112 LEU A C 1
ATOM 936 O O . LEU A 1 112 ? 7.609 -5.743 5.695 1.00 88.69 112 LEU A O 1
ATOM 940 N N . ASN A 1 113 ? 8.152 -3.825 6.734 1.00 86.06 113 ASN A N 1
ATOM 941 C CA . ASN A 1 113 ? 9.078 -4.391 7.722 1.00 86.06 113 ASN A CA 1
ATOM 942 C C . ASN A 1 113 ? 10.037 -5.452 7.133 1.00 86.06 113 ASN A C 1
ATOM 944 O O . ASN A 1 113 ? 10.128 -6.580 7.617 1.00 86.06 113 ASN A O 1
ATOM 948 N N . SER A 1 114 ? 10.731 -5.104 6.044 1.00 78.50 114 SER A N 1
ATOM 949 C CA . SER A 1 114 ? 11.665 -5.983 5.305 1.00 78.50 114 SER A CA 1
ATOM 950 C C . SER A 1 114 ? 11.057 -7.220 4.619 1.00 78.50 114 SER A C 1
ATOM 952 O O . SER A 1 114 ? 11.796 -8.053 4.093 1.00 78.50 114 SER A O 1
ATOM 954 N N . SER A 1 115 ? 9.731 -7.354 4.579 1.00 87.44 115 SER A N 1
ATOM 955 C CA . SER A 1 115 ? 9.060 -8.430 3.842 1.00 87.44 115 SER A CA 1
ATOM 956 C C . SER A 1 115 ? 8.948 -8.102 2.352 1.00 87.44 115 SER A C 1
ATOM 958 O O . SER A 1 115 ? 8.871 -6.942 1.948 1.00 87.44 115 SER A O 1
ATOM 960 N N . THR A 1 116 ? 8.933 -9.139 1.512 1.00 90.31 116 THR A N 1
ATOM 961 C CA . THR A 1 116 ? 8.831 -8.985 0.054 1.00 90.31 116 THR A CA 1
ATOM 962 C C . THR A 1 116 ? 7.397 -9.214 -0.405 1.00 90.31 116 THR A C 1
ATOM 964 O O . THR A 1 116 ? 6.811 -10.248 -0.106 1.00 90.31 116 THR A O 1
ATOM 967 N N . TYR A 1 117 ? 6.856 -8.273 -1.180 1.00 93.62 117 TYR A N 1
ATOM 968 C CA . TYR A 1 117 ? 5.504 -8.348 -1.732 1.00 93.62 117 TYR A CA 1
ATOM 969 C C . TYR A 1 117 ? 5.492 -8.025 -3.224 1.00 93.62 117 TYR A C 1
ATOM 971 O O . TYR A 1 117 ? 6.292 -7.228 -3.720 1.00 93.62 117 TYR A O 1
ATOM 979 N N . TRP A 1 118 ? 4.542 -8.615 -3.950 1.00 96.06 118 TRP A N 1
ATOM 980 C CA . TRP A 1 118 ? 4.281 -8.222 -5.332 1.00 96.06 118 TRP A CA 1
ATOM 981 C C . TRP A 1 118 ? 3.673 -6.820 -5.404 1.00 96.06 118 TRP A C 1
ATOM 983 O O . TRP A 1 118 ? 2.742 -6.490 -4.672 1.00 96.06 118 TRP A O 1
ATOM 993 N N . ILE A 1 119 ? 4.142 -6.026 -6.367 1.00 95.94 119 ILE A N 1
ATOM 994 C CA . ILE A 1 119 ? 3.571 -4.720 -6.720 1.00 95.94 119 ILE A CA 1
ATOM 995 C C . ILE A 1 119 ? 3.007 -4.734 -8.143 1.00 95.94 119 ILE A C 1
ATOM 997 O O . ILE A 1 119 ? 3.266 -5.641 -8.937 1.00 95.94 119 ILE A O 1
ATOM 1001 N N . GLY A 1 120 ? 2.234 -3.705 -8.491 1.00 97.00 120 GLY A N 1
ATOM 1002 C CA . GLY A 1 120 ? 1.519 -3.604 -9.765 1.00 97.00 120 GLY A CA 1
ATOM 1003 C C . GLY A 1 120 ? 2.392 -3.262 -10.970 1.00 97.00 120 GLY A C 1
ATOM 1004 O O . GLY A 1 120 ? 1.855 -2.945 -12.029 1.00 97.00 120 GLY A O 1
ATOM 1005 N N . LEU A 1 121 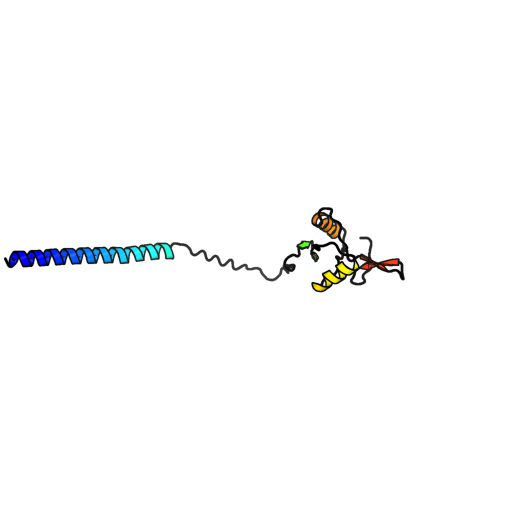? 3.715 -3.287 -10.815 1.00 96.19 121 LEU A N 1
ATOM 1006 C CA . LEU A 1 121 ? 4.667 -2.977 -11.867 1.00 96.19 121 LEU A CA 1
ATOM 1007 C C . LEU A 1 121 ? 4.956 -4.231 -12.700 1.00 96.19 121 LEU A C 1
ATOM 1009 O O . LEU A 1 121 ? 5.404 -5.248 -12.169 1.00 96.19 121 LEU A O 1
ATOM 1013 N N . ARG A 1 122 ? 4.723 -4.169 -14.014 1.00 95.25 122 ARG A N 1
ATOM 1014 C CA . ARG A 1 122 ? 4.975 -5.296 -14.921 1.00 95.25 122 ARG A CA 1
ATOM 1015 C C . ARG A 1 122 ? 5.581 -4.841 -16.240 1.00 95.25 122 ARG A C 1
ATOM 1017 O O . ARG A 1 122 ? 5.129 -3.872 -16.847 1.00 95.25 122 ARG A O 1
ATOM 1024 N N . LYS A 1 123 ? 6.593 -5.573 -16.703 1.00 94.81 123 LYS A N 1
ATOM 1025 C CA . LYS A 1 123 ? 7.192 -5.379 -18.025 1.00 94.81 123 LYS A CA 1
ATOM 1026 C C . LYS A 1 123 ? 6.342 -6.073 -19.080 1.00 94.81 123 LYS A C 1
ATOM 1028 O O . LYS A 1 123 ? 6.000 -7.247 -18.924 1.00 94.81 123 LYS A O 1
ATOM 1033 N N . HIS A 1 124 ? 5.991 -5.357 -20.141 1.00 89.69 124 HIS A N 1
ATOM 1034 C CA . HIS A 1 124 ? 5.247 -5.930 -21.254 1.00 89.69 124 HIS A CA 1
ATOM 1035 C C . HIS A 1 124 ? 6.207 -6.451 -22.331 1.00 89.69 124 HIS A C 1
ATOM 1037 O O . HIS A 1 124 ? 7.146 -5.764 -22.727 1.00 89.69 124 HIS A O 1
ATOM 1043 N N . ASN A 1 125 ? 5.983 -7.679 -22.805 1.00 89.19 125 ASN A N 1
ATOM 1044 C CA . ASN A 1 125 ? 6.925 -8.359 -23.705 1.00 89.19 125 ASN A CA 1
ATOM 1045 C C . ASN A 1 125 ? 7.001 -7.719 -25.097 1.00 89.19 125 ASN A C 1
ATOM 1047 O O . ASN A 1 125 ? 8.025 -7.833 -25.760 1.00 89.19 125 ASN A O 1
ATOM 1051 N N . SER A 1 126 ? 5.926 -7.067 -25.552 1.00 90.50 126 SER A N 1
ATOM 1052 C CA . SER A 1 126 ? 5.850 -6.527 -26.915 1.00 90.50 126 SER A CA 1
ATOM 1053 C C . SER A 1 126 ? 6.771 -5.332 -27.151 1.00 90.50 126 SER A C 1
ATOM 1055 O O . SER A 1 126 ? 7.242 -5.137 -28.263 1.00 90.50 126 SER A O 1
ATOM 1057 N N . ASP A 1 127 ? 7.000 -4.516 -26.125 1.00 91.06 127 ASP A N 1
ATOM 1058 C CA . ASP A 1 127 ? 7.741 -3.255 -26.231 1.00 91.06 127 ASP A CA 1
ATOM 1059 C C . ASP A 1 127 ? 8.828 -3.101 -25.166 1.00 91.06 127 ASP A C 1
ATOM 1061 O O . ASP A 1 127 ? 9.555 -2.113 -25.171 1.00 91.06 127 ASP A O 1
ATOM 1065 N N . ASN A 1 128 ? 8.983 -4.086 -24.276 1.00 91.31 128 ASN A N 1
ATOM 1066 C CA . ASN A 1 128 ? 9.930 -4.057 -23.168 1.00 91.31 128 ASN A CA 1
ATOM 1067 C C . ASN A 1 128 ? 9.726 -2.882 -22.196 1.00 91.31 128 ASN A C 1
ATOM 1069 O O . ASN A 1 128 ? 10.650 -2.530 -21.461 1.00 91.31 128 ASN A O 1
ATOM 1073 N N . ILE A 1 129 ? 8.523 -2.308 -22.143 1.00 93.81 129 ILE A N 1
ATOM 1074 C CA . ILE A 1 129 ? 8.213 -1.164 -21.286 1.00 93.81 129 ILE A CA 1
ATOM 1075 C C . ILE A 1 129 ? 7.587 -1.644 -19.975 1.00 93.81 129 ILE A C 1
ATOM 1077 O O . ILE A 1 129 ? 6.716 -2.517 -19.954 1.00 93.81 129 ILE A O 1
ATOM 1081 N N . TRP A 1 130 ? 8.022 -1.044 -18.868 1.00 94.88 130 TRP A N 1
ATOM 1082 C CA . TRP A 1 130 ? 7.403 -1.214 -17.558 1.00 94.88 130 TRP A CA 1
ATOM 1083 C C . TRP A 1 130 ? 6.149 -0.348 -17.436 1.00 94.88 130 TRP A C 1
ATOM 1085 O O . TRP A 1 130 ? 6.200 0.869 -17.636 1.00 94.88 130 TRP A O 1
ATOM 1095 N N . ARG A 1 131 ? 5.026 -0.979 -17.093 1.00 95.12 131 ARG A N 1
ATOM 1096 C CA . ARG A 1 131 ? 3.740 -0.313 -16.883 1.00 95.12 131 ARG A CA 1
ATOM 1097 C C . ARG A 1 131 ? 3.109 -0.728 -15.566 1.00 95.12 131 ARG A C 1
ATOM 1099 O O . ARG A 1 131 ? 3.311 -1.844 -15.085 1.00 95.12 131 ARG A O 1
ATOM 1106 N N . TRP A 1 132 ? 2.325 0.187 -15.021 1.00 96.19 132 TRP A N 1
ATOM 1107 C CA . TRP A 1 132 ? 1.438 -0.058 -13.897 1.00 96.19 132 TRP A CA 1
ATOM 1108 C C . TRP A 1 132 ? 0.116 -0.675 -14.363 1.00 96.19 132 TRP A C 1
ATOM 1110 O O . TRP A 1 132 ? -0.197 -0.709 -15.555 1.00 96.19 132 TRP A O 1
ATOM 1120 N N . MET A 1 133 ? -0.691 -1.136 -13.409 1.00 94.44 133 MET A N 1
ATOM 1121 C CA . MET A 1 133 ? -1.978 -1.782 -13.688 1.00 94.44 133 MET A CA 1
ATOM 1122 C C . MET A 1 133 ? -3.025 -0.869 -14.338 1.00 94.44 133 MET A C 1
ATOM 1124 O O . MET A 1 133 ? -3.954 -1.377 -14.962 1.00 94.44 133 MET A O 1
ATOM 1128 N N . ASP A 1 134 ? -2.872 0.450 -14.217 1.00 93.00 134 ASP A N 1
ATOM 1129 C CA . ASP A 1 134 ? -3.703 1.455 -14.891 1.00 93.00 134 ASP A CA 1
ATOM 1130 C C . ASP A 1 134 ? -3.187 1.825 -16.295 1.00 93.00 134 ASP A C 1
ATOM 1132 O O . ASP A 1 134 ? -3.735 2.707 -16.951 1.00 93.00 134 ASP A O 1
ATOM 1136 N N . GLY A 1 135 ? -2.131 1.155 -16.766 1.00 93.06 135 GLY A N 1
ATOM 1137 C CA . GLY A 1 135 ? -1.512 1.388 -18.067 1.00 93.06 135 GLY A CA 1
ATOM 1138 C C . GLY A 1 135 ? -0.490 2.523 -18.085 1.00 93.06 135 GLY A C 1
ATOM 1139 O O . GLY A 1 135 ? 0.182 2.700 -19.103 1.00 93.06 135 GLY A O 1
ATOM 1140 N N . SER A 1 136 ? -0.314 3.268 -16.987 1.00 94.44 136 SER A N 1
ATOM 1141 C CA . SER A 1 136 ? 0.675 4.341 -16.956 1.00 94.44 136 SER A CA 1
ATOM 1142 C C . SER A 1 136 ? 2.096 3.776 -16.999 1.00 94.44 136 SER A C 1
ATOM 1144 O O . SER A 1 136 ? 2.388 2.706 -16.458 1.00 94.44 136 SER A O 1
ATOM 1146 N N . HIS A 1 137 ? 3.004 4.513 -17.631 1.00 93.88 137 HIS A N 1
ATOM 1147 C CA . HIS A 1 137 ? 4.411 4.134 -17.708 1.00 93.88 137 HIS A CA 1
ATOM 1148 C C . HIS A 1 137 ? 5.090 4.293 -16.345 1.00 93.88 137 HIS A C 1
ATOM 1150 O O . HIS A 1 137 ? 4.705 5.145 -15.539 1.00 93.88 137 HIS A O 1
ATOM 1156 N N . PHE A 1 138 ? 6.115 3.481 -16.102 1.00 93.56 138 PHE A N 1
ATOM 1157 C CA . PHE A 1 138 ? 7.057 3.737 -15.022 1.00 93.56 138 PHE A CA 1
ATOM 1158 C C . PHE A 1 138 ? 7.984 4.892 -15.404 1.00 93.56 138 PHE A C 1
ATOM 1160 O O . PHE A 1 138 ? 8.572 4.884 -16.482 1.00 93.56 138 PHE A O 1
ATOM 1167 N N . ASN A 1 139 ? 8.097 5.883 -14.527 1.00 89.81 139 ASN A N 1
ATOM 1168 C CA . ASN A 1 139 ? 8.847 7.118 -14.754 1.00 89.81 139 ASN A CA 1
ATOM 1169 C C . ASN A 1 139 ? 10.159 7.193 -13.961 1.00 89.81 139 ASN A C 1
ATOM 1171 O O . ASN A 1 139 ? 10.777 8.250 -13.977 1.00 89.81 139 ASN A O 1
ATOM 1175 N N . ASN A 1 140 ? 10.586 6.099 -13.313 1.00 84.56 140 ASN A N 1
ATOM 1176 C CA . ASN A 1 140 ? 11.832 6.034 -12.541 1.00 84.56 140 ASN A CA 1
ATOM 1177 C C . ASN A 1 140 ? 11.979 7.220 -11.578 1.00 84.56 140 ASN A C 1
ATOM 1179 O O . ASN A 1 140 ? 13.011 7.895 -11.594 1.00 84.56 140 ASN A O 1
ATOM 1183 N N . TRP A 1 141 ? 10.887 7.507 -10.851 1.00 75.75 141 TRP A N 1
ATOM 1184 C CA . TRP A 1 141 ? 10.860 8.561 -9.844 1.00 75.75 141 TRP A CA 1
ATOM 1185 C C . TRP A 1 141 ? 12.016 8.386 -8.884 1.00 75.75 141 TRP A C 1
ATOM 1187 O O . TRP A 1 141 ? 12.369 7.228 -8.568 1.00 75.75 141 TRP A O 1
#

Foldseek 3Di:
DVVVVVVVVVVVVVVVVVVVVVVVCCVVVVVVVVCCVVVPPPPPPVPVPPPPVPPDPPPDDDPQWDDQPHDTDHDDPDDDPLVVQQVVQVVVVGGFADDDDPSSVVSVCVVCVPDDDDGQWDQDPVPRFIAGPVRDGDPVD

pLDDT: mean 85.14, std 12.48, range [51.78, 97.94]

Mean predicted aligned error: 15.92 Å

Solvent-accessible surface area (backbone atoms only — not comparable to full-atom values): 8805 Å² total; per-residue (Å²): 113,69,67,60,52,52,48,52,51,48,52,51,51,51,50,50,51,50,51,50,50,52,52,50,49,51,53,52,49,50,49,51,50,51,48,46,56,66,66,67,46,77,78,73,73,67,73,73,73,70,82,64,68,91,79,64,87,74,82,73,47,60,90,88,36,47,75,55,97,89,46,66,46,70,82,75,94,65,95,62,55,70,69,52,43,39,55,52,29,44,77,71,82,43,62,38,54,81,80,86,40,59,70,55,48,54,56,44,50,64,72,46,69,86,58,90,77,79,55,22,67,44,72,39,86,92,76,71,47,47,25,36,84,87,66,48,72,67,76,83,106

Organism: Heterocephalus glaber (NCBI:txid10181)

Nearest PDB structures (foldseek):
  8ouq-assembly1_BBB  TM=9.122E-01  e=1.285E-05  Rattus norvegicus
  6e7d-assembly1_E  TM=8.738E-01  e=1.807E-05  Mus musculus
  4ezm-assembly3_K  TM=9.275E-01  e=1.836E-04  Homo sapiens
  3kqg-assembly2_F  TM=9.323E-01  e=3.630E-04  Homo sapiens
  4ak8-assembly1_D  TM=8.972E-01  e=2.959E-04  Homo sapiens

Secondary structure (DSSP, 8-state):
-HHHHHHHHHHHHHHHHHHHHHHHHHHHHHHHHHHHHHHHS------------S-S---PPPTT-EEETTEEE---SS---HHHHHHHHHHTT--S----SHHHHHHHHHHTTT-----S-EE-TTT--EE-TTSPBP---

InterPro domains:
  IPR001304 C-type lectin-like [PF00059] (79-139)
  IPR001304 C-type lectin-like [PS50041] (68-141)
  IPR016186 C-type lectin-like/link domain superfamily [G3DSA:3.10.100.10] (47-141)
  IPR016187 C-type lectin fold [SSF56436] (23-141)
  IPR051527 Killer cell lectin-like receptor subfamily B [PTHR46784] (50-140)

Radius of gyration: 38.32 Å; Cα contacts (8 Å, |Δi|>4): 85; chains: 1; bounding box: 73×37×110 Å